Protein AF-A0A938L795-F1 (afdb_monomer)

Radius of gyration: 27.61 Å; Cα contacts (8 Å, |Δi|>4): 99; chains: 1; bounding box: 58×36×95 Å

Mean predicted aligned error: 11.77 Å

Nearest PDB structures (foldseek):
  6t80-assembly1_A  TM=4.058E-01  e=4.006E+00  Homo sapiens
  7mfd-assembly1_D  TM=4.153E-01  e=4.220E+00  Homo sapiens
  6t5f-assembly2_D  TM=3.764E-01  e=3.427E+00  Homo sapiens
  8dgs-assembly1_D  TM=3.340E-01  e=2.642E+00  Spodoptera exigua
  7xbq-assembly2_B  TM=3.197E-01  e=2.036E+00  Solanum tuberosum

Sequence (140 aa):
MSRLDLSGHGVSDLRGVRIVGSWGPGIFDNDAARDHLFEVTRALAEEIDEALADAVSLKLAGKGSDVVLAETLETVLPNIEIICVLHESLGGGFLPKPESADDWQTQFEQLAAIGSADCREVVRSTFE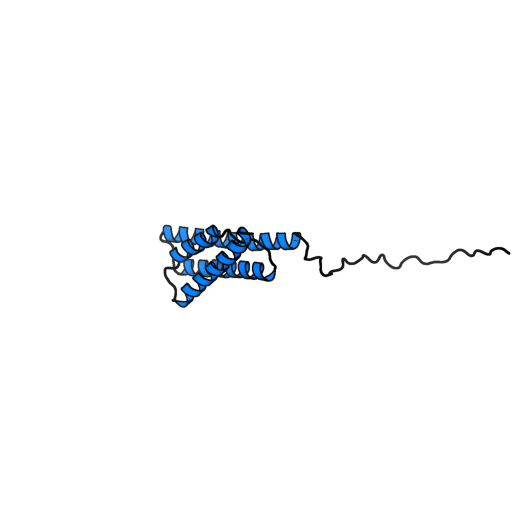RLRQLAQQCWEE

Secondary structure (DSSP, 8-state):
------------------------TTSTTSHHHHHHHHHHHHHHHHHHHHHHHHHHHHHHTT---HHHHHHHHHHHHHHHHHHHHHHHHHS-S----HHHHHHHHHHHHHH-----HHHHHHHHHHHHHHHHHHHHHHH-

Foldseek 3Di:
DDDDDDDDDDDDDDDDPPPPPDPDPPPCVDVVVQVVQQVVLVVLVVQLVVLLVVQLVCVVVVNRDVVSLVVNVVRNLVSLVVSLCCCVVPVHYDQDALVSLVVSLVSNVVSPPDDDPVVVVSSVVSSVSSNVSNCVVVVD

pLDDT: mean 79.15, std 19.03, range [32.84, 97.25]

Structure (mmCIF, N/CA/C/O backbone):
data_AF-A0A938L795-F1
#
_entry.id   AF-A0A938L795-F1
#
loop_
_atom_site.group_PDB
_atom_site.id
_atom_site.type_symbol
_atom_site.label_atom_id
_atom_site.label_alt_id
_atom_site.label_comp_id
_atom_site.label_asym_id
_atom_site.label_entity_id
_atom_site.label_seq_id
_atom_site.pdbx_PDB_ins_code
_atom_site.Cartn_x
_atom_site.Cartn_y
_atom_site.Cartn_z
_atom_site.occupancy
_atom_site.B_iso_or_equiv
_atom_site.auth_seq_id
_atom_site.auth_comp_id
_atom_site.auth_asym_id
_atom_site.auth_atom_id
_atom_site.pdbx_PDB_model_num
ATOM 1 N N . MET A 1 1 ? 40.930 10.152 -75.593 1.00 36.84 1 MET A N 1
ATOM 2 C CA . MET A 1 1 ? 40.456 11.443 -76.134 1.00 36.84 1 MET A CA 1
ATOM 3 C C . MET A 1 1 ? 39.357 11.975 -75.233 1.00 36.84 1 MET A C 1
ATOM 5 O O . MET A 1 1 ? 38.570 11.195 -74.718 1.00 36.84 1 MET A O 1
ATOM 9 N N . SER A 1 2 ? 39.420 13.274 -74.979 1.00 34.00 2 SER A N 1
ATOM 10 C CA . SER A 1 2 ? 38.748 14.034 -73.927 1.00 34.00 2 SER A CA 1
ATOM 11 C C . SER A 1 2 ? 37.236 14.238 -74.104 1.00 34.00 2 SER A C 1
ATOM 13 O O . SER A 1 2 ? 36.765 14.349 -75.227 1.00 34.00 2 SER A O 1
ATOM 15 N N . ARG A 1 3 ? 36.564 14.363 -72.943 1.00 40.06 3 ARG A N 1
ATOM 16 C CA . ARG A 1 3 ? 35.460 15.267 -72.532 1.00 40.06 3 ARG A CA 1
ATOM 17 C C . ARG A 1 3 ? 34.398 15.704 -73.552 1.00 40.06 3 ARG A C 1
ATOM 19 O O . ARG A 1 3 ? 34.729 16.361 -74.528 1.00 40.06 3 ARG A O 1
ATOM 26 N N . LEU A 1 4 ? 33.136 15.622 -73.115 1.00 36.03 4 LEU A N 1
ATOM 27 C CA . LEU A 1 4 ? 32.249 16.790 -73.041 1.00 36.03 4 LEU A CA 1
ATOM 28 C C . LEU A 1 4 ? 31.337 16.694 -71.805 1.00 36.03 4 LEU A C 1
ATOM 30 O O . LEU A 1 4 ? 30.728 15.665 -71.530 1.00 36.03 4 LEU A O 1
ATOM 34 N N . ASP A 1 5 ? 31.352 17.789 -71.056 1.00 42.72 5 ASP A N 1
ATOM 35 C CA . ASP A 1 5 ? 30.563 18.136 -69.878 1.00 42.72 5 ASP A CA 1
ATOM 36 C C . ASP A 1 5 ? 29.220 18.715 -70.350 1.00 42.72 5 ASP A C 1
ATOM 38 O O . ASP A 1 5 ? 29.212 19.520 -71.284 1.00 42.72 5 ASP A O 1
ATOM 42 N N . LEU A 1 6 ? 28.108 18.334 -69.720 1.00 40.25 6 LEU A N 1
ATOM 43 C CA . LEU A 1 6 ? 26.862 19.098 -69.770 1.00 40.25 6 LEU A CA 1
ATOM 44 C C . LEU A 1 6 ? 26.245 19.119 -68.375 1.00 40.25 6 LEU A C 1
ATOM 46 O O . LEU A 1 6 ? 25.530 18.214 -67.947 1.00 40.25 6 LEU A O 1
ATOM 50 N N . SER A 1 7 ? 26.564 20.200 -67.679 1.00 40.84 7 SER A N 1
ATOM 51 C CA . SER A 1 7 ? 25.902 20.663 -66.474 1.00 40.84 7 SER A CA 1
ATOM 52 C C . SER A 1 7 ? 24.429 21.025 -66.714 1.00 40.84 7 SER A C 1
ATOM 54 O O . SER A 1 7 ? 24.102 21.743 -67.656 1.00 40.84 7 SER A O 1
ATOM 56 N N . GLY A 1 8 ? 23.591 20.621 -65.752 1.00 42.72 8 GLY A N 1
ATOM 57 C CA . GLY A 1 8 ? 22.405 21.347 -65.286 1.00 42.72 8 GLY A CA 1
ATOM 58 C C . GLY A 1 8 ? 21.071 20.992 -65.946 1.00 42.72 8 GLY A C 1
ATOM 59 O O . GLY A 1 8 ? 20.926 21.183 -67.144 1.00 42.72 8 GLY A O 1
ATOM 60 N N . HIS A 1 9 ? 20.089 20.555 -65.143 1.00 33.31 9 HIS A N 1
ATOM 61 C CA . HIS A 1 9 ? 18.732 21.133 -65.033 1.00 33.31 9 HIS A CA 1
ATOM 62 C C . HIS A 1 9 ? 17.939 20.442 -63.900 1.00 33.31 9 HIS A C 1
ATOM 64 O O . HIS A 1 9 ? 17.827 19.225 -63.913 1.00 33.31 9 HIS A O 1
ATOM 70 N N . GLY A 1 10 ? 17.421 21.263 -62.966 1.00 32.84 10 GLY A N 1
ATOM 71 C CA . GLY A 1 10 ? 16.282 21.101 -62.029 1.00 32.84 10 GLY A CA 1
ATOM 72 C C . GLY A 1 10 ? 15.964 19.720 -61.432 1.00 32.84 10 GLY A C 1
ATOM 73 O O . GLY A 1 10 ? 15.822 18.737 -62.135 1.00 32.84 10 GLY A O 1
ATOM 74 N N . VAL A 1 11 ? 15.680 19.579 -60.140 1.00 37.72 11 VAL A N 1
ATOM 75 C CA . VAL A 1 11 ? 14.588 20.259 -59.432 1.00 37.72 11 VAL A CA 1
ATOM 76 C C . VAL A 1 11 ? 14.845 20.136 -57.926 1.00 37.72 11 VAL A C 1
ATOM 78 O O . VAL A 1 11 ? 15.131 19.052 -57.421 1.00 37.72 11 VAL A O 1
ATOM 81 N N . SER A 1 12 ? 14.741 21.256 -57.214 1.00 45.75 12 SER A N 1
ATOM 82 C CA . SER A 1 12 ? 14.652 21.279 -55.757 1.00 45.75 12 SER A CA 1
ATOM 83 C C . SER A 1 12 ? 13.339 20.661 -55.277 1.00 45.75 12 SER A C 1
ATOM 85 O O . SER A 1 12 ? 12.298 20.875 -55.890 1.00 45.75 12 SER A O 1
ATOM 87 N N . ASP A 1 13 ? 13.417 20.037 -54.103 1.00 45.09 13 ASP A N 1
ATOM 88 C CA . ASP A 1 13 ? 12.317 19.634 -53.220 1.00 45.09 13 ASP A CA 1
ATOM 89 C C . ASP A 1 13 ? 11.684 18.255 -53.466 1.00 45.09 13 ASP A C 1
ATOM 91 O O . ASP A 1 13 ? 10.678 18.098 -54.152 1.00 45.09 13 ASP A O 1
ATOM 95 N N . LEU A 1 14 ? 12.216 17.259 -52.753 1.00 42.56 14 LEU A N 1
ATOM 96 C CA . LEU A 1 14 ? 11.360 16.366 -51.984 1.00 42.56 14 LEU A CA 1
ATOM 97 C C . LEU A 1 14 ? 11.924 16.260 -50.571 1.00 42.56 14 LEU A C 1
ATOM 99 O O . LEU A 1 14 ? 12.765 15.416 -50.284 1.00 42.56 14 LEU A O 1
ATOM 103 N N . ARG A 1 15 ? 11.421 17.157 -49.717 1.00 41.91 15 ARG A N 1
ATOM 104 C CA . ARG A 1 15 ? 11.072 16.912 -48.314 1.00 41.91 15 ARG A CA 1
ATOM 105 C C . ARG A 1 15 ? 12.172 16.237 -47.510 1.00 41.91 15 ARG A C 1
ATOM 107 O O . ARG A 1 15 ? 12.324 15.020 -47.535 1.00 41.91 15 ARG A O 1
ATOM 114 N N . GLY A 1 16 ? 12.835 17.045 -46.683 1.00 41.62 16 GLY A N 1
ATOM 115 C CA . GLY A 1 16 ? 13.496 16.560 -45.481 1.00 41.62 16 GLY A CA 1
ATOM 116 C C . GLY A 1 16 ? 12.549 15.620 -44.744 1.00 41.62 16 GLY A C 1
ATOM 117 O O . GLY A 1 16 ? 11.619 16.055 -44.063 1.00 41.62 16 GLY A O 1
ATOM 118 N N . VAL A 1 17 ? 12.767 14.321 -44.942 1.00 46.16 17 VAL A N 1
ATOM 119 C CA . VAL A 1 17 ? 12.196 13.275 -44.119 1.00 46.16 17 VAL A CA 1
ATOM 120 C C . VAL A 1 17 ? 12.779 13.563 -42.750 1.00 46.16 17 VAL A C 1
ATOM 122 O O . VAL A 1 17 ? 13.926 13.232 -42.459 1.00 46.16 17 VAL A O 1
ATOM 125 N N . ARG A 1 18 ? 12.000 14.268 -41.924 1.00 47.41 18 ARG A N 1
ATOM 126 C CA . ARG A 1 18 ? 12.143 14.168 -40.481 1.00 47.41 18 ARG A CA 1
ATOM 127 C C . ARG A 1 18 ? 12.155 12.672 -40.233 1.00 47.41 18 ARG A C 1
ATOM 129 O O . ARG A 1 18 ? 11.164 12.012 -40.537 1.00 47.41 18 ARG A O 1
ATOM 136 N N . ILE A 1 19 ? 13.291 12.147 -39.789 1.00 51.56 19 ILE A N 1
ATOM 137 C CA . ILE A 1 19 ? 13.352 10.815 -39.208 1.00 51.56 19 ILE A CA 1
ATOM 138 C C . ILE A 1 19 ? 12.339 10.887 -38.070 1.00 51.56 19 ILE A C 1
ATOM 140 O O . ILE A 1 19 ? 12.591 11.507 -37.040 1.00 51.56 19 ILE A O 1
ATOM 144 N N . VAL A 1 20 ? 11.123 10.411 -38.335 1.00 56.09 20 VAL A N 1
ATOM 145 C CA . VAL A 1 20 ? 10.091 10.255 -37.324 1.00 56.09 20 VAL A CA 1
ATOM 146 C C . VAL A 1 20 ? 10.739 9.310 -36.331 1.00 56.09 20 VAL A C 1
ATOM 148 O O . VAL A 1 20 ? 11.107 8.203 -36.727 1.00 56.09 20 VAL A O 1
ATOM 151 N N . GLY A 1 21 ? 11.006 9.801 -35.116 1.00 57.56 21 GLY A N 1
ATOM 152 C CA . GLY A 1 21 ? 11.679 9.031 -34.075 1.00 57.56 21 GLY A CA 1
ATOM 153 C C . GLY A 1 21 ? 11.073 7.639 -34.044 1.00 57.56 21 GLY A C 1
ATOM 154 O O . GLY A 1 21 ? 9.856 7.498 -33.912 1.00 57.56 21 GLY A O 1
ATOM 155 N N . SER A 1 22 ? 11.888 6.624 -34.326 1.00 55.44 22 SER A N 1
ATOM 156 C CA . SER A 1 22 ? 11.363 5.277 -34.458 1.00 55.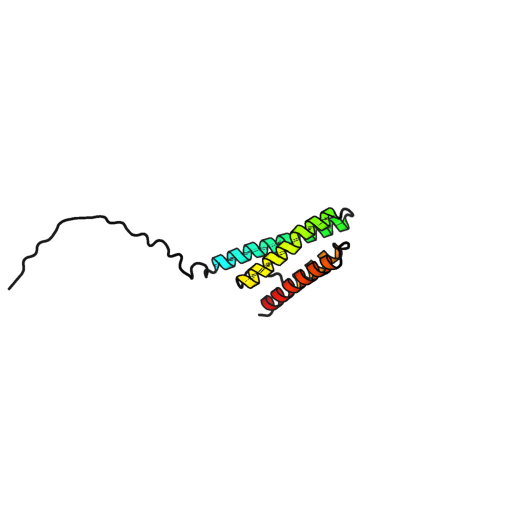44 22 SER A CA 1
ATOM 157 C C . SER A 1 22 ? 10.882 4.837 -33.086 1.00 55.44 22 SER A C 1
ATOM 159 O O . SER A 1 22 ? 11.698 4.724 -32.177 1.00 55.44 22 SER A O 1
ATOM 161 N N . TRP A 1 23 ? 9.588 4.553 -32.956 1.00 62.44 23 TRP A N 1
ATOM 162 C CA . TRP A 1 23 ? 8.990 3.839 -31.826 1.00 62.44 23 TRP A CA 1
ATOM 163 C C . TRP A 1 23 ? 9.426 2.367 -31.859 1.00 62.44 23 TRP A C 1
ATOM 165 O O . TRP A 1 23 ? 8.625 1.463 -32.079 1.00 62.44 23 TRP A O 1
ATOM 175 N N . GLY A 1 24 ? 10.735 2.144 -31.773 1.00 55.69 24 GLY A N 1
ATOM 176 C CA . GLY A 1 24 ? 11.340 0.824 -31.729 1.00 55.69 24 GLY A CA 1
ATOM 177 C C . GLY A 1 24 ? 11.415 0.301 -30.291 1.00 55.69 24 GLY A C 1
ATOM 178 O O . GLY A 1 24 ? 11.378 1.101 -29.349 1.00 55.69 24 GLY A O 1
ATOM 179 N N . PRO A 1 25 ? 11.556 -1.023 -30.109 1.00 56.00 25 PRO A N 1
ATOM 180 C CA . PRO A 1 25 ? 11.928 -1.598 -28.817 1.00 56.00 25 PRO A CA 1
ATOM 181 C C . PRO A 1 25 ? 13.206 -0.902 -28.316 1.00 56.00 25 PRO A C 1
ATOM 183 O O . PRO A 1 25 ? 14.147 -0.755 -29.098 1.00 56.00 25 PRO A O 1
ATOM 186 N N . GLY A 1 26 ? 13.216 -0.409 -27.074 1.00 56.19 26 GLY A N 1
ATOM 187 C CA . GLY A 1 26 ? 14.337 0.366 -26.518 1.00 56.19 26 GLY A CA 1
ATOM 188 C C . GLY A 1 26 ? 14.034 1.817 -26.134 1.00 56.19 26 GLY A C 1
ATOM 189 O O . GLY A 1 26 ? 14.732 2.373 -25.296 1.00 56.19 26 GLY A O 1
ATOM 190 N N . ILE A 1 27 ? 12.988 2.456 -26.679 1.00 54.34 27 ILE A N 1
ATOM 191 C CA . ILE A 1 27 ? 12.618 3.831 -26.266 1.00 54.34 27 ILE A CA 1
ATOM 192 C C . ILE A 1 27 ? 12.022 3.873 -24.851 1.00 54.34 27 ILE A C 1
ATOM 194 O O . ILE A 1 27 ? 12.201 4.855 -24.133 1.00 54.34 27 ILE A O 1
ATOM 198 N N . PHE A 1 28 ? 11.322 2.805 -24.462 1.00 51.72 28 PHE A N 1
ATOM 199 C CA . PHE A 1 28 ? 10.781 2.621 -23.114 1.00 51.72 28 PHE A CA 1
ATOM 200 C C . PHE A 1 28 ? 11.787 1.990 -22.140 1.00 51.72 28 PHE A C 1
ATOM 202 O O . PHE A 1 28 ? 11.516 1.981 -20.948 1.00 51.72 28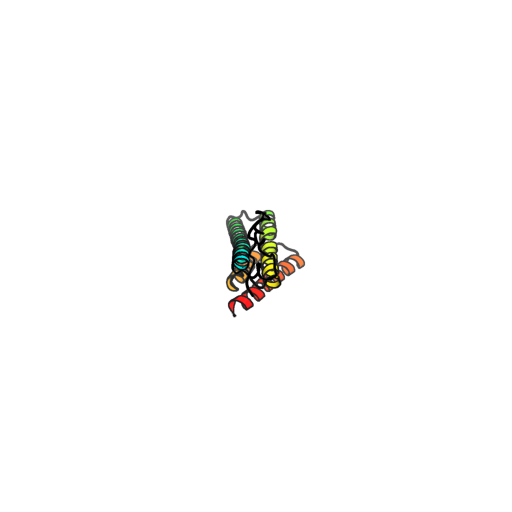 PHE A O 1
ATOM 209 N N . ASP A 1 29 ? 12.963 1.560 -22.616 1.00 57.25 29 ASP A N 1
ATOM 210 C CA . ASP A 1 29 ? 14.092 1.150 -21.756 1.00 57.25 29 ASP A CA 1
ATOM 211 C C . ASP A 1 29 ? 14.853 2.368 -21.197 1.00 57.25 29 ASP A C 1
ATOM 213 O O . ASP A 1 29 ? 15.948 2.250 -20.652 1.00 57.25 29 ASP A O 1
ATOM 217 N N . ASN A 1 30 ? 14.286 3.563 -21.369 1.00 61.47 30 ASN A N 1
ATOM 218 C CA . ASN A 1 30 ? 14.802 4.800 -20.822 1.00 61.47 30 ASN A CA 1
ATOM 219 C C . ASN A 1 30 ? 14.553 4.827 -19.311 1.00 61.47 30 ASN A C 1
ATOM 221 O O . ASN A 1 30 ? 13.410 4.657 -18.877 1.00 61.47 30 ASN A O 1
ATOM 225 N N . ASP A 1 31 ? 15.597 5.132 -18.539 1.00 69.69 31 ASP A N 1
ATOM 226 C CA . ASP A 1 31 ? 15.520 5.403 -17.100 1.00 69.69 31 ASP A CA 1
ATOM 227 C C . ASP A 1 31 ? 14.332 6.318 -16.759 1.00 69.69 31 ASP A C 1
ATOM 229 O O . ASP A 1 31 ? 13.624 6.058 -15.798 1.00 69.69 31 ASP A O 1
ATOM 233 N N . ALA A 1 32 ? 13.983 7.275 -17.629 1.00 79.88 32 ALA A N 1
ATOM 234 C CA . ALA A 1 32 ? 12.836 8.165 -17.433 1.00 79.88 32 ALA A CA 1
ATOM 235 C C . ALA A 1 32 ? 11.468 7.458 -17.289 1.00 79.88 32 ALA A C 1
ATOM 237 O O . ALA A 1 32 ? 10.591 7.956 -16.585 1.00 79.88 32 ALA A O 1
ATOM 238 N N . ALA A 1 33 ? 11.243 6.324 -17.965 1.00 82.44 33 ALA A N 1
ATOM 239 C CA . ALA A 1 33 ? 10.000 5.562 -17.813 1.00 82.44 33 ALA A CA 1
ATOM 240 C C . ALA A 1 33 ? 9.960 4.846 -16.455 1.00 82.44 33 ALA A C 1
ATOM 242 O O . ALA A 1 33 ? 8.911 4.801 -15.811 1.00 82.44 33 ALA A O 1
ATOM 243 N N . ARG A 1 34 ? 11.113 4.339 -16.003 1.00 82.12 34 ARG A N 1
ATOM 244 C CA . ARG A 1 34 ? 11.276 3.732 -14.679 1.00 82.12 34 ARG A CA 1
ATOM 245 C C . ARG A 1 34 ? 11.182 4.780 -13.568 1.00 82.12 34 ARG A C 1
ATOM 247 O O . ARG A 1 34 ? 10.525 4.515 -12.569 1.00 82.12 34 ARG A O 1
ATOM 254 N N . ASP A 1 35 ? 11.739 5.970 -13.774 1.00 87.19 35 ASP A N 1
ATOM 255 C CA . ASP A 1 35 ? 11.614 7.113 -12.866 1.00 87.19 35 ASP A CA 1
ATOM 256 C C . ASP A 1 35 ? 10.150 7.535 -12.737 1.00 87.19 35 ASP A C 1
ATOM 258 O O . ASP A 1 35 ? 9.638 7.703 -11.637 1.00 87.19 35 ASP A O 1
ATOM 262 N N . HIS A 1 36 ? 9.423 7.639 -13.853 1.00 89.81 36 HIS A N 1
ATOM 263 C CA . HIS A 1 36 ? 8.004 7.976 -13.792 1.00 89.81 36 HIS A CA 1
ATOM 264 C C . HIS A 1 36 ? 7.182 6.893 -13.082 1.00 89.81 36 HIS A C 1
ATOM 266 O O . HIS A 1 36 ? 6.300 7.213 -12.288 1.00 89.81 36 HIS A O 1
ATOM 272 N N . LEU A 1 37 ? 7.488 5.615 -13.328 1.00 90.44 37 LEU A N 1
ATOM 273 C CA . LEU A 1 37 ? 6.872 4.506 -12.602 1.00 90.44 37 LEU A CA 1
ATOM 274 C C . LEU A 1 37 ? 7.165 4.590 -11.099 1.00 90.44 37 LEU A C 1
ATOM 276 O O . LEU A 1 37 ? 6.265 4.339 -10.297 1.00 90.44 37 LEU A O 1
ATOM 280 N N . PHE A 1 38 ? 8.390 4.960 -10.720 1.00 91.38 38 PHE A N 1
ATOM 281 C CA . PHE A 1 38 ? 8.778 5.190 -9.332 1.00 91.38 38 PHE A CA 1
ATOM 282 C C . PHE A 1 38 ? 7.951 6.310 -8.699 1.00 91.38 38 PHE A C 1
ATOM 284 O O . PHE A 1 38 ? 7.398 6.105 -7.627 1.00 91.38 38 PHE A O 1
ATOM 291 N N . GLU A 1 39 ? 7.778 7.446 -9.375 1.00 94.12 39 GLU A N 1
ATOM 292 C CA . GLU A 1 39 ? 6.943 8.545 -8.871 1.00 94.12 39 GLU A CA 1
ATOM 293 C C . GLU A 1 39 ? 5.472 8.132 -8.701 1.00 94.12 39 GLU A C 1
ATOM 295 O O . GLU A 1 39 ? 4.855 8.446 -7.687 1.00 94.12 39 GLU A O 1
ATOM 300 N N . VAL A 1 40 ? 4.910 7.380 -9.654 1.00 94.69 40 VAL A N 1
ATOM 301 C CA . VAL A 1 40 ? 3.521 6.893 -9.563 1.00 94.69 40 VAL A CA 1
ATOM 302 C C . VAL A 1 40 ? 3.345 5.948 -8.376 1.00 94.69 40 VAL A C 1
ATOM 304 O O . VAL A 1 40 ? 2.438 6.119 -7.570 1.00 94.69 40 VAL A O 1
ATOM 307 N N . THR A 1 41 ? 4.222 4.955 -8.249 1.00 95.38 41 THR A N 1
ATOM 308 C CA . THR A 1 41 ? 4.158 3.969 -7.156 1.00 95.38 41 THR A CA 1
ATOM 309 C C . THR A 1 41 ? 4.481 4.584 -5.795 1.00 95.38 41 THR A C 1
ATOM 311 O O . THR A 1 41 ? 3.904 4.177 -4.789 1.00 95.38 41 THR A O 1
ATOM 314 N N . ARG A 1 42 ? 5.333 5.612 -5.756 1.00 96.06 42 ARG A N 1
ATOM 315 C CA . ARG A 1 42 ? 5.589 6.416 -4.562 1.00 96.06 42 ARG A CA 1
ATOM 316 C C . ARG A 1 42 ? 4.353 7.205 -4.136 1.00 96.06 42 ARG A C 1
ATOM 318 O O . ARG A 1 42 ? 4.019 7.178 -2.960 1.00 96.06 42 ARG A O 1
ATOM 325 N N . ALA A 1 43 ? 3.659 7.863 -5.064 1.00 97.25 43 ALA A N 1
ATOM 326 C CA . ALA A 1 43 ? 2.433 8.592 -4.743 1.00 97.25 43 ALA A CA 1
ATOM 327 C C . ALA A 1 43 ? 1.354 7.660 -4.161 1.00 97.25 43 ALA A C 1
ATOM 329 O O . ALA A 1 43 ? 0.722 7.996 -3.168 1.00 97.25 43 ALA A O 1
ATOM 330 N N . LEU A 1 44 ? 1.211 6.445 -4.705 1.00 97.25 44 LEU A N 1
ATOM 331 C CA . LEU A 1 44 ? 0.303 5.431 -4.149 1.00 97.25 44 LEU A CA 1
ATOM 332 C C . LEU A 1 44 ? 0.679 5.021 -2.716 1.00 97.25 44 LEU A C 1
ATOM 334 O O . LEU A 1 44 ? -0.205 4.771 -1.900 1.00 97.25 44 LEU A O 1
ATOM 338 N N . ALA A 1 45 ? 1.977 4.941 -2.411 1.00 96.75 45 ALA A N 1
ATOM 339 C CA . ALA A 1 45 ? 2.466 4.682 -1.059 1.00 96.75 45 ALA A CA 1
ATOM 340 C C . ALA A 1 45 ? 2.182 5.850 -0.103 1.00 96.75 45 ALA A C 1
ATOM 342 O O . ALA A 1 45 ? 1.750 5.620 1.023 1.00 96.75 45 ALA A O 1
ATOM 343 N N . GLU A 1 46 ? 2.359 7.088 -0.563 1.00 96.81 46 GLU A N 1
ATOM 344 C CA . GLU A 1 46 ? 2.013 8.290 0.203 1.00 96.81 46 GLU A CA 1
ATOM 345 C C . GLU A 1 46 ? 0.499 8.342 0.498 1.00 96.81 46 GLU A C 1
ATOM 347 O O . GLU A 1 46 ? 0.103 8.616 1.627 1.00 96.81 46 GLU A O 1
ATOM 352 N N . GLU A 1 47 ? -0.355 7.960 -0.457 1.00 96.81 47 GLU A N 1
ATOM 353 C CA . GLU A 1 47 ? -1.804 7.827 -0.238 1.00 96.81 47 GLU A CA 1
ATOM 354 C C . GLU A 1 47 ? -2.156 6.754 0.812 1.00 96.81 47 GLU A C 1
ATOM 356 O O . GLU A 1 47 ? -3.108 6.927 1.576 1.00 96.81 47 GLU A O 1
ATOM 361 N N . ILE A 1 48 ? -1.400 5.649 0.878 1.00 96.19 48 ILE A N 1
ATOM 362 C CA . ILE A 1 48 ? -1.570 4.620 1.919 1.00 96.19 48 ILE A CA 1
ATOM 363 C C . ILE A 1 48 ? -1.224 5.197 3.296 1.00 96.19 48 ILE A C 1
ATOM 365 O O . ILE A 1 48 ? -2.004 5.028 4.238 1.00 96.19 48 ILE A O 1
ATOM 369 N N . ASP A 1 49 ? -0.085 5.886 3.408 1.00 95.81 49 ASP A N 1
ATOM 370 C CA . ASP A 1 49 ? 0.355 6.538 4.644 1.00 95.81 49 ASP A CA 1
ATOM 371 C C 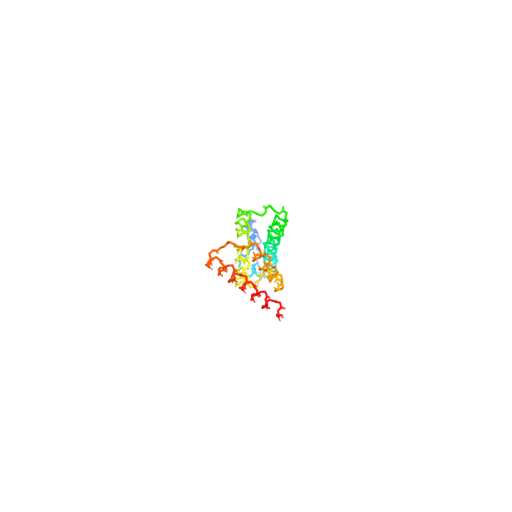. ASP A 1 49 ? -0.692 7.541 5.148 1.00 95.81 49 ASP A C 1
ATOM 373 O O . ASP A 1 49 ? -1.086 7.500 6.318 1.00 95.81 49 ASP A O 1
ATOM 377 N N . GLU A 1 50 ? -1.179 8.414 4.264 1.00 94.75 50 GLU A N 1
ATOM 378 C CA . GLU A 1 50 ? -2.202 9.411 4.587 1.00 94.75 50 GLU A CA 1
ATOM 379 C C . GLU A 1 50 ? -3.511 8.751 5.037 1.00 94.75 50 GLU A C 1
ATOM 381 O O . GLU A 1 50 ? -4.038 9.084 6.102 1.00 94.75 50 GLU A O 1
ATOM 386 N N . ALA A 1 51 ? -4.002 7.757 4.289 1.00 94.12 51 ALA A N 1
ATOM 387 C CA . ALA A 1 51 ? -5.247 7.064 4.613 1.00 94.12 51 ALA A CA 1
ATOM 388 C C . ALA A 1 51 ? -5.187 6.357 5.977 1.00 94.12 51 ALA A C 1
ATOM 390 O O . ALA A 1 51 ? -6.145 6.418 6.758 1.00 94.12 51 ALA A O 1
ATOM 391 N N . LEU A 1 52 ? -4.067 5.700 6.292 1.00 93.06 52 LEU A N 1
ATOM 392 C CA . LEU A 1 52 ? -3.871 5.036 7.581 1.00 93.06 52 LEU A CA 1
ATOM 393 C C . LEU A 1 52 ? -3.728 6.046 8.723 1.00 93.06 52 LEU A C 1
ATOM 395 O O . LEU A 1 52 ? -4.354 5.873 9.775 1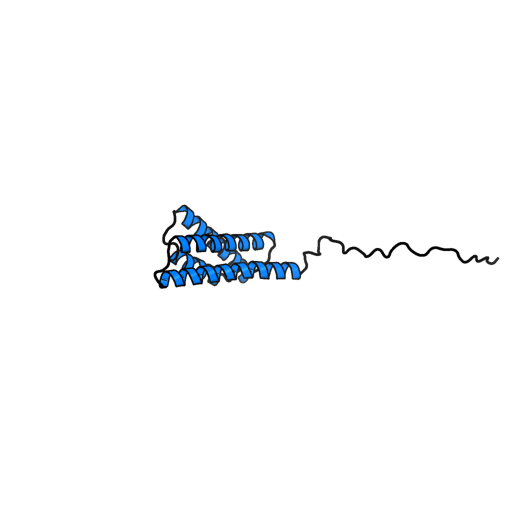.00 93.06 52 LEU A O 1
ATOM 399 N N . ALA A 1 53 ? -2.952 7.113 8.528 1.00 92.31 53 ALA A N 1
ATOM 400 C CA . ALA A 1 53 ? -2.757 8.154 9.533 1.00 92.31 53 ALA A CA 1
ATOM 401 C C . ALA A 1 53 ? -4.072 8.867 9.885 1.00 92.31 53 ALA A C 1
ATOM 403 O O . ALA A 1 53 ? -4.371 9.072 11.072 1.00 92.31 53 ALA A O 1
ATOM 404 N N . ASP A 1 54 ? -4.887 9.191 8.882 1.00 91.38 54 ASP A N 1
ATOM 405 C CA . ASP A 1 54 ? -6.196 9.816 9.064 1.00 91.38 54 ASP A CA 1
ATOM 406 C C . ASP A 1 54 ? -7.158 8.884 9.801 1.00 91.38 54 ASP A C 1
ATOM 408 O O . ASP A 1 54 ? -7.795 9.284 10.783 1.00 91.38 54 ASP A O 1
ATOM 412 N N . ALA A 1 55 ? -7.214 7.612 9.405 1.00 89.62 55 ALA A N 1
ATOM 413 C CA . ALA A 1 55 ? -8.072 6.623 10.045 1.00 89.62 55 ALA A CA 1
ATOM 414 C C . ALA A 1 55 ? -7.694 6.385 11.516 1.00 89.62 55 ALA A C 1
ATOM 416 O O . ALA A 1 55 ? -8.567 6.364 12.393 1.00 89.62 55 ALA A O 1
ATOM 417 N N . VAL A 1 56 ? -6.396 6.269 11.818 1.00 88.75 56 VAL A N 1
ATOM 418 C CA . VAL A 1 56 ? -5.889 6.143 13.194 1.00 88.75 56 VAL A CA 1
ATOM 419 C C . VAL A 1 56 ? -6.236 7.389 14.009 1.00 88.75 56 VAL A C 1
ATOM 421 O O . VAL A 1 56 ? -6.745 7.273 15.128 1.00 88.75 56 VAL A O 1
ATOM 424 N N . SER A 1 57 ? -6.038 8.581 13.444 1.00 89.19 57 SER A N 1
ATOM 425 C CA . SER A 1 57 ? -6.353 9.854 14.102 1.00 89.19 57 SER A CA 1
ATOM 426 C C . SER A 1 57 ? -7.844 9.984 14.421 1.00 89.19 57 SER A C 1
ATOM 428 O O . SER A 1 57 ? -8.222 10.336 15.545 1.00 89.19 57 SER A O 1
ATOM 430 N N . LEU A 1 58 ? -8.713 9.637 13.469 1.00 88.19 58 LEU A N 1
ATOM 431 C CA . LEU A 1 58 ? -10.164 9.628 13.657 1.00 88.19 58 LEU A CA 1
ATOM 432 C C . LEU A 1 58 ? -10.588 8.617 14.721 1.00 88.19 58 LEU A C 1
ATOM 434 O O . LEU A 1 58 ? -11.429 8.932 15.572 1.00 88.19 58 LEU A O 1
ATOM 438 N N . LYS A 1 59 ? -9.987 7.424 14.724 1.00 85.25 59 LYS A N 1
ATOM 439 C CA . LYS A 1 59 ? -10.254 6.400 15.736 1.00 85.25 59 LYS A CA 1
ATOM 440 C C . LYS A 1 59 ? -9.872 6.878 17.139 1.00 85.25 59 LYS A C 1
ATOM 442 O O . LYS A 1 59 ? -10.687 6.761 18.054 1.00 85.25 59 LYS A O 1
ATOM 447 N N . LEU A 1 60 ? -8.686 7.465 17.309 1.00 86.44 60 LEU A N 1
ATOM 448 C CA . LEU A 1 60 ? -8.220 8.009 18.593 1.00 86.44 60 LEU A CA 1
ATOM 449 C C . LEU A 1 60 ? -9.092 9.168 19.096 1.00 86.44 60 LEU A C 1
ATOM 451 O O . LEU A 1 60 ? -9.306 9.302 20.299 1.00 86.44 60 LEU A O 1
ATOM 455 N N . ALA A 1 61 ? -9.654 9.967 18.188 1.00 88.69 61 ALA A N 1
ATOM 456 C CA . ALA A 1 61 ? -10.599 11.033 18.515 1.00 88.69 61 ALA A CA 1
ATOM 457 C C . ALA A 1 61 ? -12.017 10.530 18.868 1.00 88.69 61 ALA A C 1
ATOM 459 O O . ALA A 1 61 ? -12.911 11.348 19.098 1.00 88.69 61 ALA A O 1
ATOM 460 N N . GLY A 1 62 ? -12.256 9.211 18.874 1.00 82.44 62 GLY A N 1
ATOM 461 C CA . GLY A 1 62 ? -13.580 8.619 19.088 1.00 82.44 62 GLY A CA 1
ATOM 462 C C . GLY A 1 62 ? -14.557 8.860 17.930 1.00 82.44 62 GLY A C 1
ATOM 463 O O . GLY A 1 62 ? -15.766 8.769 18.123 1.00 82.44 62 GLY A O 1
ATOM 464 N N . LYS A 1 63 ? -14.040 9.200 16.742 1.00 81.62 63 LYS A N 1
ATOM 465 C CA . LYS A 1 63 ? -14.803 9.482 15.514 1.00 81.62 63 LYS A CA 1
ATOM 466 C C . LYS A 1 63 ? -14.654 8.399 14.441 1.00 81.62 63 LYS A C 1
ATOM 468 O O . LYS A 1 63 ?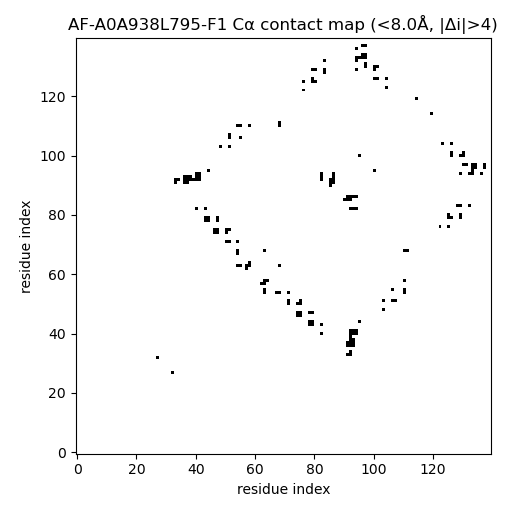 -15.241 8.532 13.371 1.00 81.62 63 LYS A O 1
ATOM 473 N N . GLY A 1 64 ? -13.879 7.347 14.706 1.00 74.44 64 GLY A N 1
ATOM 474 C CA . GLY A 1 64 ? -13.770 6.197 13.811 1.00 74.44 64 GLY A CA 1
ATOM 475 C C . GLY A 1 64 ? -15.125 5.503 13.691 1.00 74.44 64 GLY A C 1
ATOM 476 O O . GLY A 1 64 ? -15.652 5.007 14.684 1.00 74.44 64 GLY A O 1
ATOM 477 N N . SER A 1 65 ? -15.698 5.511 12.490 1.00 76.19 65 SER A N 1
ATOM 478 C CA . SER A 1 65 ? -16.927 4.784 12.162 1.00 76.19 65 SER A CA 1
ATOM 479 C C . SER A 1 65 ? -16.626 3.684 11.148 1.00 76.19 65 SER A C 1
ATOM 481 O O . SER A 1 65 ? -15.593 3.731 10.481 1.00 76.19 65 SER A O 1
ATOM 483 N N . ASP A 1 66 ? -17.544 2.731 10.986 1.00 77.69 66 ASP A N 1
ATOM 484 C CA . ASP A 1 66 ? -17.420 1.670 9.976 1.00 77.69 66 ASP A CA 1
ATOM 485 C C . ASP A 1 66 ? -17.275 2.234 8.551 1.00 77.69 66 ASP A C 1
ATOM 487 O O . ASP A 1 66 ? -16.633 1.618 7.708 1.00 77.69 66 ASP A O 1
ATOM 491 N N . VAL A 1 67 ? -17.821 3.430 8.292 1.00 79.44 67 VAL A N 1
ATOM 492 C CA . VAL A 1 67 ? -17.677 4.137 7.009 1.00 79.44 67 VAL A CA 1
ATOM 493 C C . VAL A 1 67 ? -16.233 4.574 6.783 1.00 79.44 67 VAL A C 1
ATOM 495 O O . VAL A 1 67 ? -15.690 4.323 5.717 1.00 79.44 67 VAL A O 1
ATOM 498 N N . VAL A 1 68 ? -15.583 5.139 7.806 1.00 78.31 68 VAL A N 1
ATOM 499 C CA . VAL A 1 68 ? -14.164 5.530 7.732 1.00 78.31 68 VAL A CA 1
ATOM 500 C C . VAL A 1 68 ? -13.296 4.301 7.467 1.00 78.31 68 VAL A C 1
ATOM 502 O O . VAL A 1 68 ? -12.389 4.357 6.650 1.00 78.31 68 VAL A O 1
ATOM 505 N N . LEU A 1 69 ? -13.603 3.168 8.109 1.00 76.25 69 LEU A N 1
ATOM 506 C CA . LEU A 1 69 ? -12.881 1.916 7.876 1.00 76.25 69 LEU A CA 1
ATOM 507 C C . LEU A 1 69 ? -13.065 1.396 6.440 1.00 76.25 69 LEU A C 1
ATOM 509 O O . LEU A 1 69 ? -12.107 0.905 5.848 1.00 76.25 69 LEU A O 1
ATOM 513 N N . ALA A 1 70 ? -14.277 1.494 5.889 1.00 80.50 70 ALA A N 1
ATOM 514 C CA . ALA A 1 70 ? -14.559 1.118 4.505 1.00 80.50 70 ALA A CA 1
ATOM 515 C C . ALA A 1 70 ? -13.810 2.016 3.507 1.00 80.50 70 ALA A C 1
ATOM 517 O O . ALA A 1 70 ? -13.202 1.506 2.573 1.00 80.50 70 ALA A O 1
ATOM 518 N N . GLU A 1 71 ? -13.772 3.326 3.747 1.00 84.88 71 GLU A N 1
ATOM 519 C CA . GLU A 1 71 ? -13.001 4.268 2.927 1.00 84.88 71 GLU A CA 1
ATOM 520 C C . GLU A 1 71 ? -11.494 3.962 2.993 1.00 84.88 71 GLU A C 1
ATOM 522 O O . GLU A 1 71 ? -10.825 3.907 1.965 1.00 84.88 71 GLU A O 1
ATOM 527 N N . THR A 1 72 ? -10.952 3.657 4.179 1.00 86.62 72 THR A N 1
ATOM 528 C CA . THR A 1 72 ? -9.548 3.228 4.315 1.00 86.62 72 THR A CA 1
ATOM 529 C C . THR A 1 72 ? -9.273 1.921 3.566 1.00 86.62 72 THR A C 1
ATOM 531 O O . THR A 1 72 ? -8.229 1.784 2.932 1.00 86.62 72 THR A O 1
ATOM 534 N N . LEU A 1 73 ? -10.201 0.960 3.611 1.00 82.88 73 LEU A N 1
ATOM 535 C CA . LEU A 1 73 ? -10.119 -0.300 2.862 1.00 82.88 73 LEU A CA 1
ATOM 536 C C . LEU A 1 73 ? -10.053 -0.071 1.346 1.00 82.88 73 LEU A C 1
ATOM 538 O O . LEU A 1 73 ? -9.276 -0.742 0.665 1.00 82.88 73 LEU A O 1
ATOM 542 N N . GLU A 1 74 ? -10.860 0.860 0.836 1.00 87.31 74 GLU A N 1
ATOM 543 C CA . GLU A 1 74 ? -10.948 1.200 -0.589 1.00 87.31 74 GLU A CA 1
ATOM 544 C C . GLU A 1 74 ? -9.692 1.903 -1.120 1.00 87.31 74 GLU A C 1
ATOM 546 O O . GLU A 1 74 ? -9.412 1.801 -2.313 1.00 87.31 74 GLU A O 1
ATOM 551 N N . THR A 1 75 ? -8.902 2.543 -0.255 1.00 92.38 75 THR A N 1
ATOM 552 C CA . THR A 1 75 ? -7.620 3.155 -0.639 1.00 92.38 75 THR A CA 1
ATOM 553 C C . THR A 1 75 ? -6.442 2.202 -0.437 1.00 92.38 75 THR A C 1
ATOM 555 O O . THR A 1 75 ? -5.646 1.987 -1.348 1.00 92.38 75 THR A O 1
ATOM 558 N N . VAL A 1 76 ? -6.323 1.588 0.746 1.00 93.69 76 VAL A N 1
ATOM 559 C CA . VAL A 1 76 ? -5.091 0.889 1.148 1.00 93.69 76 VAL A CA 1
ATOM 560 C C . VAL A 1 76 ? -4.855 -0.384 0.335 1.00 93.69 76 VAL A C 1
ATOM 562 O O . VAL A 1 76 ? -3.788 -0.547 -0.255 1.00 93.69 76 VAL A O 1
ATOM 565 N N . LEU A 1 77 ? -5.831 -1.297 0.276 1.00 92.81 77 LEU A N 1
ATOM 566 C CA . LEU A 1 77 ? -5.615 -2.595 -0.377 1.00 92.81 77 LEU A CA 1
ATOM 567 C C . LEU A 1 77 ? -5.425 -2.469 -1.897 1.00 92.81 77 LEU A C 1
ATOM 569 O O . LEU A 1 77 ? -4.503 -3.105 -2.415 1.00 92.81 77 LEU A O 1
ATOM 573 N N . PRO A 1 78 ? -6.224 -1.664 -2.628 1.00 94.88 78 PRO A N 1
ATOM 574 C CA . PRO A 1 78 ? -6.017 -1.496 -4.063 1.00 94.88 78 PRO A CA 1
ATOM 575 C C . PRO A 1 78 ? -4.670 -0.858 -4.396 1.00 94.88 78 PRO A C 1
ATOM 577 O O . PRO A 1 78 ? -4.001 -1.333 -5.311 1.00 94.88 78 PRO A O 1
ATOM 580 N N . ASN A 1 79 ? -4.232 0.153 -3.639 1.00 97.25 79 ASN A N 1
ATOM 581 C CA . ASN A 1 79 ? -2.940 0.794 -3.880 1.00 97.25 79 ASN A CA 1
ATOM 582 C C . ASN A 1 79 ? -1.775 -0.181 -3.661 1.00 97.25 79 ASN A C 1
ATOM 584 O O . ASN A 1 79 ? -0.871 -0.240 -4.496 1.00 97.25 79 ASN A O 1
ATOM 588 N N . ILE A 1 80 ? -1.826 -1.011 -2.610 1.00 96.75 80 ILE A N 1
ATOM 589 C CA . ILE A 1 80 ? -0.824 -2.067 -2.390 1.00 96.75 80 ILE A CA 1
ATOM 590 C C . ILE A 1 80 ? -0.803 -3.054 -3.560 1.00 96.75 80 ILE A C 1
ATOM 592 O O . ILE A 1 80 ? 0.270 -3.393 -4.065 1.00 96.75 80 ILE A O 1
ATOM 596 N N . GLU A 1 81 ? -1.973 -3.512 -4.006 1.00 96.12 81 GLU A N 1
ATOM 597 C CA . GLU A 1 81 ? -2.071 -4.476 -5.103 1.00 96.12 81 GLU A CA 1
ATOM 598 C C . GLU A 1 81 ? -1.520 -3.893 -6.413 1.00 96.12 81 GLU A C 1
ATOM 600 O O . GLU A 1 81 ? -0.776 -4.569 -7.123 1.00 96.12 81 GLU A O 1
ATOM 605 N N . ILE A 1 82 ? -1.810 -2.620 -6.705 1.00 95.81 82 ILE A N 1
ATOM 606 C CA . ILE A 1 82 ? -1.265 -1.914 -7.870 1.00 95.81 82 ILE A CA 1
ATOM 607 C C . ILE A 1 82 ? 0.264 -1.841 -7.790 1.00 95.81 82 ILE A C 1
ATOM 609 O O . ILE A 1 82 ? 0.929 -2.168 -8.773 1.00 95.81 82 ILE A O 1
ATOM 613 N N . ILE A 1 83 ? 0.831 -1.469 -6.637 1.00 96.06 83 ILE A N 1
ATOM 614 C CA . ILE A 1 83 ? 2.288 -1.432 -6.433 1.00 96.06 83 ILE A CA 1
ATOM 615 C C . ILE A 1 83 ? 2.904 -2.814 -6.699 1.00 96.06 83 ILE A C 1
ATOM 617 O O . ILE A 1 83 ? 3.858 -2.918 -7.472 1.00 96.06 83 ILE A O 1
ATOM 621 N N . CYS A 1 84 ? 2.334 -3.879 -6.124 1.00 95.62 84 CYS A N 1
ATOM 622 C CA . CYS A 1 84 ? 2.835 -5.245 -6.297 1.00 95.62 84 CYS A CA 1
ATOM 623 C C . CYS A 1 84 ? 2.794 -5.685 -7.768 1.00 95.62 84 CYS A C 1
ATOM 625 O O . CYS A 1 84 ? 3.794 -6.159 -8.306 1.00 95.62 84 CYS A O 1
ATOM 627 N N . VAL A 1 85 ? 1.654 -5.489 -8.440 1.00 95.56 85 VAL A N 1
ATOM 628 C CA . VAL A 1 85 ? 1.471 -5.876 -9.846 1.00 95.56 85 VAL A CA 1
ATOM 629 C C . VAL A 1 85 ? 2.419 -5.109 -10.764 1.00 95.56 85 VAL A C 1
ATOM 631 O O . VAL A 1 85 ? 2.999 -5.704 -11.675 1.00 95.56 85 VAL A O 1
ATOM 634 N N . LEU A 1 86 ? 2.589 -3.804 -10.544 1.00 92.06 86 LEU A N 1
ATOM 635 C CA . LEU A 1 86 ? 3.499 -2.982 -11.339 1.00 92.06 86 LEU A CA 1
ATOM 636 C C . LEU A 1 86 ? 4.953 -3.418 -11.151 1.00 92.06 86 LEU A C 1
ATOM 638 O O . LEU A 1 86 ? 5.667 -3.560 -12.145 1.00 92.06 86 LEU A O 1
ATOM 642 N N . HIS A 1 87 ? 5.364 -3.692 -9.911 1.00 92.06 87 HIS A N 1
ATOM 643 C CA . HIS A 1 87 ? 6.710 -4.168 -9.616 1.00 92.06 87 HIS A CA 1
ATOM 644 C C . HIS A 1 87 ? 7.003 -5.511 -10.296 1.00 92.06 87 HIS A C 1
ATOM 646 O O . HIS A 1 87 ? 7.991 -5.633 -11.016 1.00 92.06 87 HIS A O 1
ATOM 652 N N . GLU A 1 88 ? 6.119 -6.497 -10.149 1.00 92.81 88 GLU A N 1
ATOM 653 C CA . GLU A 1 88 ? 6.288 -7.820 -10.760 1.00 92.81 88 GLU A CA 1
ATOM 654 C C . GLU A 1 88 ? 6.257 -7.777 -12.295 1.00 92.81 88 GLU A C 1
ATOM 656 O O . GLU A 1 88 ? 6.988 -8.512 -12.958 1.00 92.81 88 GLU A O 1
ATOM 661 N N . SER A 1 89 ? 5.410 -6.919 -12.875 1.00 90.06 89 SER A N 1
ATOM 662 C CA . SER A 1 89 ? 5.223 -6.854 -14.330 1.00 90.06 89 SER A CA 1
ATOM 663 C C . SER A 1 89 ? 6.332 -6.083 -15.042 1.00 90.06 89 SER A C 1
ATOM 665 O O . SER A 1 89 ? 6.647 -6.388 -16.192 1.00 90.06 89 SER A O 1
ATOM 667 N N . LEU A 1 90 ? 6.884 -5.053 -14.395 1.00 86.00 90 LEU A N 1
ATOM 668 C CA . LEU A 1 90 ? 7.813 -4.102 -15.016 1.00 86.00 90 LEU A CA 1
ATOM 669 C C . LEU A 1 90 ? 9.223 -4.142 -14.406 1.00 86.00 90 LEU A C 1
ATOM 671 O O . LEU A 1 90 ? 10.123 -3.486 -14.932 1.00 86.00 90 LEU A O 1
ATOM 675 N N . GLY A 1 91 ? 9.435 -4.909 -13.332 1.00 81.69 91 GLY A N 1
ATOM 676 C CA . GLY A 1 91 ? 10.736 -5.070 -12.676 1.00 81.69 91 GLY A CA 1
ATOM 677 C C . GLY A 1 91 ? 11.282 -3.762 -12.101 1.00 81.69 91 GLY A C 1
ATOM 678 O O . GLY A 1 91 ? 12.479 -3.493 -12.193 1.00 81.69 91 GLY A O 1
ATOM 679 N N . GLY A 1 92 ? 10.405 -2.894 -11.599 1.00 78.94 92 GLY A N 1
ATOM 680 C CA . GLY A 1 92 ? 10.783 -1.573 -11.109 1.00 78.94 92 GLY A CA 1
ATOM 681 C C . GLY A 1 92 ? 9.621 -0.813 -10.480 1.00 78.94 92 GLY A C 1
ATOM 682 O O . GLY A 1 92 ? 8.505 -1.317 -10.397 1.00 78.94 92 GLY A O 1
ATOM 683 N N . GLY A 1 93 ? 9.899 0.413 -10.043 1.00 85.25 93 GLY A N 1
ATOM 684 C CA . GLY A 1 93 ? 8.978 1.214 -9.239 1.00 85.25 93 GLY A CA 1
ATOM 685 C C . GLY A 1 93 ? 9.398 1.260 -7.771 1.00 85.25 93 GLY A C 1
ATOM 686 O O . GLY A 1 93 ? 10.326 0.572 -7.347 1.00 85.25 93 GLY A O 1
ATOM 687 N N . PHE A 1 94 ? 8.738 2.119 -7.010 1.00 88.50 94 PHE A N 1
ATOM 688 C CA . PHE A 1 94 ? 8.906 2.229 -5.574 1.00 88.50 94 PHE A CA 1
ATOM 689 C C . PHE A 1 94 ? 8.315 0.997 -4.887 1.00 88.50 94 PHE A C 1
ATOM 691 O O . PHE A 1 94 ? 7.156 0.643 -5.106 1.00 88.50 94 PHE A O 1
ATOM 698 N N . LEU A 1 95 ? 9.108 0.389 -4.008 1.00 93.06 95 LEU A N 1
ATOM 699 C CA . LEU A 1 95 ? 8.620 -0.501 -2.966 1.00 93.06 95 LEU A CA 1
ATOM 700 C C . LEU A 1 95 ? 8.918 0.139 -1.610 1.00 93.06 95 LEU A C 1
ATOM 702 O O . LEU A 1 95 ? 10.037 0.629 -1.403 1.00 93.06 95 LEU A O 1
ATOM 706 N N . PRO A 1 96 ? 7.955 0.123 -0.672 1.00 93.50 96 PRO A N 1
ATOM 707 C CA . PRO A 1 96 ? 8.223 0.560 0.685 1.00 93.50 96 PRO A CA 1
ATOM 708 C C . PRO A 1 96 ? 9.293 -0.336 1.305 1.00 93.50 96 PRO A C 1
ATOM 710 O O . PRO A 1 96 ? 9.572 -1.442 0.830 1.00 93.50 96 PRO A O 1
ATOM 713 N N . LYS A 1 97 ? 9.898 0.133 2.391 1.00 94.19 97 LYS A N 1
ATOM 714 C CA . LYS A 1 97 ? 10.768 -0.738 3.172 1.00 94.19 97 LYS A CA 1
ATOM 715 C C . LYS A 1 97 ? 9.944 -1.845 3.839 1.00 94.19 97 LYS A C 1
ATOM 717 O O . LYS A 1 97 ? 8.775 -1.597 4.153 1.00 94.19 97 LYS A O 1
ATOM 722 N N . PRO A 1 98 ? 10.528 -3.026 4.109 1.00 93.50 98 PRO A N 1
ATOM 723 C CA . PRO A 1 98 ? 9.818 -4.101 4.7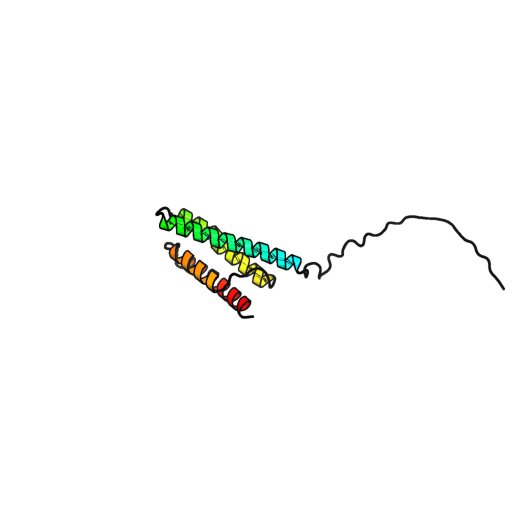98 1.00 93.50 98 PRO A CA 1
ATOM 724 C C . PRO A 1 98 ? 9.202 -3.643 6.125 1.00 93.50 98 PRO A C 1
ATOM 726 O O . PRO A 1 98 ? 8.042 -3.948 6.390 1.00 93.50 98 PRO A O 1
ATOM 729 N N . GLU A 1 99 ? 9.920 -2.824 6.903 1.00 93.12 99 GLU A N 1
ATOM 730 C CA . GLU A 1 99 ? 9.401 -2.274 8.158 1.00 93.12 99 GLU A CA 1
ATOM 731 C C . GLU A 1 99 ? 8.175 -1.371 7.962 1.00 93.12 99 GLU A C 1
ATOM 733 O O . GLU A 1 99 ? 7.256 -1.404 8.772 1.00 93.12 99 GLU A O 1
ATOM 738 N N . SER A 1 100 ? 8.111 -0.613 6.865 1.00 93.62 100 SER A N 1
ATOM 739 C CA . SER A 1 100 ? 6.960 0.240 6.559 1.00 93.62 100 SER A CA 1
ATOM 740 C C . SER A 1 100 ? 5.737 -0.596 6.184 1.00 93.62 100 SER A C 1
ATOM 742 O O . SER A 1 100 ? 4.630 -0.280 6.607 1.00 93.62 100 SER A O 1
ATOM 744 N N . ALA A 1 101 ? 5.925 -1.696 5.448 1.00 93.56 101 ALA A N 1
ATOM 745 C 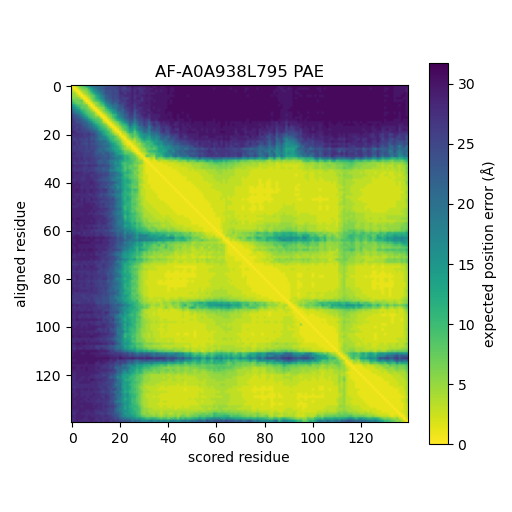CA . ALA A 1 101 ? 4.839 -2.629 5.150 1.00 93.56 101 ALA A CA 1
ATOM 746 C C . ALA A 1 101 ? 4.290 -3.301 6.426 1.00 93.56 101 ALA A C 1
ATOM 748 O O . ALA A 1 101 ? 3.076 -3.476 6.554 1.00 93.56 101 ALA A O 1
ATOM 749 N N . ASP A 1 102 ? 5.164 -3.632 7.382 1.00 93.25 102 ASP A N 1
ATOM 750 C CA . ASP A 1 102 ? 4.774 -4.180 8.689 1.00 93.25 102 ASP A CA 1
ATOM 751 C C . ASP A 1 102 ? 4.035 -3.152 9.557 1.00 93.25 102 ASP A C 1
ATOM 753 O O . ASP A 1 102 ? 3.024 -3.477 10.196 1.00 93.25 102 ASP A O 1
ATOM 757 N N . ASP A 1 103 ? 4.501 -1.903 9.553 1.00 93.62 103 ASP A N 1
ATOM 758 C CA . ASP A 1 103 ? 3.844 -0.795 10.243 1.00 93.62 103 ASP A CA 1
ATOM 759 C C . ASP A 1 103 ? 2.443 -0.552 9.670 1.00 93.62 103 ASP A C 1
ATOM 761 O O . ASP A 1 103 ? 1.475 -0.454 10.432 1.00 93.62 103 ASP A O 1
ATOM 765 N N . TRP A 1 104 ? 2.300 -0.539 8.342 1.00 94.75 104 TRP A N 1
ATOM 766 C CA . TRP A 1 104 ? 1.003 -0.398 7.683 1.00 94.75 104 TRP A CA 1
ATOM 767 C C . TRP A 1 104 ? 0.054 -1.536 8.025 1.00 94.75 104 TRP A C 1
ATOM 769 O O . TRP A 1 104 ? -1.095 -1.278 8.385 1.00 94.75 104 TRP A O 1
ATOM 779 N N . GLN A 1 105 ? 0.522 -2.787 7.975 1.00 92.19 105 GLN A N 1
ATOM 780 C CA . GLN A 1 105 ? -0.296 -3.933 8.362 1.00 92.19 105 GLN A CA 1
ATOM 781 C C . GLN A 1 105 ? -0.763 -3.798 9.816 1.00 92.19 105 GLN A C 1
ATOM 783 O O . GLN A 1 105 ? -1.940 -3.995 10.116 1.00 92.19 105 GLN A O 1
ATOM 788 N N . THR A 1 106 ? 0.136 -3.406 10.718 1.00 90.62 106 THR A N 1
ATOM 789 C CA . THR A 1 106 ? -0.170 -3.232 12.142 1.00 90.62 106 THR A CA 1
ATOM 790 C C . THR A 1 106 ? -1.200 -2.125 12.371 1.00 90.62 106 THR A C 1
ATOM 792 O O . THR A 1 106 ? -2.158 -2.314 13.125 1.00 90.62 106 THR A O 1
ATOM 795 N N . GLN A 1 107 ? -1.033 -0.968 11.727 1.00 89.62 107 GLN A N 1
ATOM 796 C CA . GLN A 1 107 ? -1.999 0.133 11.786 1.00 89.62 107 GLN A CA 1
ATOM 797 C C . GLN A 1 107 ? -3.354 -0.308 11.234 1.00 89.62 107 GLN A C 1
ATOM 799 O O . GLN A 1 107 ? -4.390 -0.082 11.861 1.00 89.62 107 GLN A O 1
ATOM 804 N N . PHE A 1 108 ? -3.344 -1.002 10.101 1.00 86.69 108 PHE A N 1
ATOM 805 C CA . PHE A 1 108 ? -4.543 -1.504 9.458 1.00 86.69 108 PHE A CA 1
ATOM 806 C C . PHE A 1 108 ? -5.298 -2.507 10.345 1.00 86.69 108 PHE A C 1
ATOM 808 O O . PHE A 1 108 ? -6.502 -2.369 10.551 1.00 86.69 108 PHE A O 1
ATOM 815 N N . GLU A 1 109 ? -4.612 -3.483 10.939 1.00 84.62 109 GLU A N 1
ATOM 816 C CA . GLU A 1 109 ? -5.211 -4.470 11.849 1.00 84.62 109 GLU A CA 1
ATOM 817 C C . GLU A 1 109 ? -5.793 -3.826 13.112 1.00 84.62 109 GLU A C 1
ATOM 819 O O . GLU A 1 109 ? -6.830 -4.263 13.618 1.00 84.62 109 GLU A O 1
ATOM 824 N N . GLN A 1 110 ? -5.178 -2.747 13.607 1.00 82.19 110 GLN A N 1
ATOM 825 C CA . GLN A 1 110 ? -5.763 -1.966 14.694 1.00 82.19 110 GLN A CA 1
ATOM 826 C C . GLN A 1 110 ? -7.085 -1.331 14.266 1.00 82.19 110 GLN A C 1
ATOM 828 O O . GLN A 1 110 ? -8.001 -1.253 15.084 1.00 82.19 110 GLN A O 1
ATOM 833 N N . LEU A 1 111 ? -7.219 -0.871 13.024 1.00 78.81 111 LEU A N 1
ATOM 834 C CA . LEU A 1 111 ? -8.458 -0.291 12.498 1.00 78.81 111 LEU A CA 1
ATOM 835 C C . LEU A 1 111 ? -9.520 -1.368 12.235 1.00 78.81 111 LEU A C 1
ATOM 837 O O . LEU A 1 111 ? -10.681 -1.197 12.615 1.00 78.81 111 LEU A O 1
ATOM 841 N N . ALA A 1 112 ? -9.111 -2.495 11.655 1.00 64.81 112 ALA A N 1
ATOM 842 C CA . ALA A 1 112 ? -9.961 -3.590 11.212 1.00 64.81 112 ALA A CA 1
ATOM 843 C C . ALA A 1 112 ? -10.403 -4.509 12.366 1.00 64.81 112 ALA A C 1
ATOM 845 O O . ALA A 1 112 ? -10.106 -5.701 12.408 1.00 64.81 112 ALA A O 1
ATOM 846 N N . ALA A 1 113 ? -11.196 -3.972 13.295 1.00 60.38 113 ALA A N 1
ATOM 847 C CA . ALA A 1 113 ? -11.892 -4.789 14.292 1.00 60.38 113 ALA A CA 1
ATOM 848 C C . ALA A 1 113 ? -13.079 -5.584 13.698 1.00 60.38 113 ALA A C 1
ATOM 850 O O . ALA A 1 113 ? -13.704 -6.375 14.405 1.00 60.38 113 ALA A O 1
ATOM 851 N N . ILE A 1 114 ? -13.436 -5.356 12.427 1.00 58.97 114 ILE A N 1
ATOM 852 C CA . ILE A 1 114 ? -14.705 -5.804 11.844 1.00 58.97 114 ILE A CA 1
ATOM 853 C C . ILE A 1 114 ? -14.469 -6.268 10.402 1.00 58.97 114 ILE A C 1
ATOM 855 O O . ILE A 1 114 ? -14.326 -5.469 9.485 1.00 58.97 114 ILE A O 1
ATOM 859 N N . GLY A 1 115 ? -14.434 -7.583 10.197 1.00 63.47 115 GLY A N 1
ATOM 860 C CA . GLY A 1 115 ? -14.375 -8.195 8.872 1.00 63.47 115 GLY A CA 1
ATOM 861 C C . GLY A 1 115 ? -14.655 -9.693 8.949 1.00 63.47 115 GLY A C 1
ATOM 862 O O . GLY A 1 115 ? -14.368 -10.337 9.963 1.00 63.47 115 GLY A O 1
ATOM 863 N N . SER A 1 116 ? -15.227 -10.267 7.887 1.00 73.75 116 SER A N 1
ATOM 864 C CA . SER A 1 116 ? -15.352 -11.725 7.761 1.00 73.75 116 SER A CA 1
ATOM 865 C C . SER A 1 116 ? -13.968 -12.393 7.818 1.00 73.75 116 SER A C 1
ATOM 867 O O . SER A 1 116 ? -12.935 -11.740 7.653 1.00 73.75 116 SER A O 1
ATOM 869 N N . ALA A 1 117 ? -13.921 -13.706 8.068 1.00 79.88 117 ALA A N 1
ATOM 870 C CA . ALA A 1 117 ? -12.661 -14.452 7.997 1.00 79.88 117 ALA A CA 1
ATOM 871 C C . ALA A 1 117 ? -11.967 -14.268 6.635 1.00 79.88 117 ALA A C 1
ATOM 873 O O . ALA A 1 117 ? -10.761 -14.053 6.604 1.00 79.88 117 ALA A O 1
ATOM 874 N N . ASP A 1 118 ? -12.746 -14.236 5.553 1.00 79.94 118 ASP A N 1
ATOM 875 C CA . ASP A 1 118 ? -12.243 -14.037 4.193 1.00 79.94 118 ASP A CA 1
ATOM 876 C C . ASP A 1 118 ? -11.622 -12.648 3.998 1.00 79.94 118 ASP A C 1
ATOM 878 O O . ASP A 1 118 ? -10.555 -12.529 3.411 1.00 79.94 118 ASP A O 1
ATOM 882 N N . CYS A 1 119 ? -12.240 -11.591 4.539 1.00 79.94 119 CYS A N 1
ATOM 883 C CA . CYS A 1 119 ? -11.680 -10.238 4.461 1.00 79.94 119 CYS A CA 1
ATOM 884 C C . CYS A 1 119 ? -10.320 -10.155 5.172 1.00 79.94 119 CYS A C 1
ATOM 886 O O . CYS A 1 119 ? -9.358 -9.620 4.626 1.00 79.94 119 CYS A O 1
ATOM 888 N N . ARG A 1 120 ? -10.212 -10.762 6.362 1.00 82.62 120 ARG A N 1
ATOM 889 C CA . ARG A 1 120 ? -8.944 -10.829 7.106 1.00 82.62 120 ARG A CA 1
ATOM 890 C C . ARG A 1 120 ? -7.873 -11.611 6.351 1.00 82.62 120 ARG A C 1
ATOM 892 O O . ARG A 1 120 ? -6.702 -11.253 6.427 1.00 82.62 120 ARG A O 1
ATOM 899 N N . GLU A 1 121 ? -8.268 -12.656 5.627 1.00 86.88 121 GLU A N 1
ATOM 900 C CA . GLU A 1 121 ? -7.354 -13.419 4.780 1.00 86.88 121 GLU A CA 1
ATOM 901 C C . GLU A 1 121 ? -6.805 -12.579 3.633 1.00 86.88 121 GLU A C 1
ATOM 903 O O . GLU A 1 121 ? -5.592 -12.533 3.444 1.00 86.88 121 GLU A O 1
ATOM 908 N N . VAL A 1 122 ? -7.690 -11.884 2.911 1.00 87.25 122 VAL A N 1
ATOM 909 C CA . VAL A 1 122 ? -7.308 -11.013 1.795 1.00 87.25 122 VAL A CA 1
ATOM 910 C C . VAL A 1 122 ? -6.318 -9.960 2.278 1.00 87.25 122 VAL A C 1
ATOM 912 O O . VAL A 1 122 ? -5.207 -9.914 1.762 1.00 87.25 122 VAL A O 1
ATOM 915 N N . VAL A 1 123 ? -6.663 -9.214 3.333 1.00 87.62 123 VAL A N 1
ATOM 916 C CA . VAL A 1 123 ? -5.787 -8.198 3.943 1.00 87.62 123 VAL A CA 1
ATOM 917 C C . VAL A 1 123 ? -4.409 -8.778 4.256 1.00 87.62 123 VAL A C 1
ATOM 919 O O . VAL A 1 123 ? -3.393 -8.252 3.805 1.00 87.62 123 VAL A O 1
ATOM 922 N N . ARG A 1 124 ? -4.367 -9.894 4.993 1.00 90.44 124 ARG A N 1
ATOM 923 C CA . ARG A 1 124 ? -3.113 -10.536 5.393 1.00 90.44 124 ARG A CA 1
ATOM 924 C C . ARG A 1 124 ? -2.276 -10.948 4.185 1.00 90.44 124 ARG A C 1
ATOM 926 O O . ARG A 1 124 ? -1.084 -10.667 4.162 1.00 90.44 124 ARG A O 1
ATOM 933 N N . SER A 1 125 ? -2.894 -11.582 3.190 1.00 93.19 125 SER A N 1
ATOM 934 C CA . SER A 1 125 ? -2.201 -12.039 1.981 1.00 93.19 125 SER A CA 1
ATOM 935 C C . SER A 1 125 ? -1.651 -10.879 1.141 1.00 93.19 125 SER A C 1
ATOM 937 O O . SER A 1 125 ? -0.541 -10.976 0.621 1.00 93.19 125 SER A O 1
ATOM 939 N N . THR A 1 126 ? -2.379 -9.759 1.066 1.00 94.56 126 THR A N 1
ATOM 940 C CA . THR A 1 126 ? -1.960 -8.545 0.356 1.00 94.56 126 THR A CA 1
ATOM 941 C C . THR A 1 126 ? -0.727 -7.921 1.011 1.00 94.56 126 THR A C 1
ATOM 943 O O . THR A 1 126 ? 0.266 -7.667 0.329 1.00 94.56 126 THR A O 1
ATOM 946 N N . PHE A 1 127 ? -0.739 -7.739 2.336 1.00 95.31 127 PHE A N 1
ATOM 947 C CA . PHE A 1 127 ? 0.427 -7.222 3.064 1.00 95.31 127 PHE A CA 1
ATOM 948 C C . PHE A 1 127 ? 1.615 -8.191 3.039 1.00 95.31 127 PHE A C 1
ATOM 950 O O . PHE A 1 127 ? 2.758 -7.761 2.896 1.00 95.31 127 PHE A O 1
ATOM 957 N N . GLU A 1 128 ? 1.367 -9.500 3.130 1.00 95.69 128 GLU A N 1
ATOM 958 C CA . GLU A 1 128 ? 2.422 -10.513 3.054 1.00 95.69 128 GLU A CA 1
ATOM 959 C C . GLU A 1 128 ? 3.138 -10.489 1.698 1.00 95.69 128 GLU A C 1
ATOM 961 O O . GLU A 1 128 ? 4.369 -10.518 1.660 1.00 95.69 128 GLU A O 1
ATOM 966 N N . ARG A 1 129 ? 2.392 -10.362 0.594 1.00 96.50 129 ARG A N 1
ATOM 967 C CA . ARG A 1 129 ? 2.971 -10.218 -0.748 1.00 96.50 129 ARG A CA 1
ATOM 968 C C . ARG A 1 129 ? 3.817 -8.953 -0.866 1.00 96.50 129 ARG A C 1
ATOM 970 O O . ARG A 1 129 ? 4.958 -9.037 -1.314 1.00 96.50 129 ARG A O 1
ATOM 977 N N . LEU A 1 130 ? 3.298 -7.806 -0.420 1.00 96.75 130 LEU A N 1
ATOM 978 C CA . LEU A 1 130 ? 4.046 -6.545 -0.421 1.00 96.75 130 LEU A CA 1
ATOM 979 C C . LEU A 1 130 ? 5.367 -6.678 0.341 1.00 96.75 130 LEU A C 1
ATOM 981 O O . LEU A 1 130 ? 6.412 -6.271 -0.161 1.00 96.75 130 LEU A O 1
ATOM 985 N N . ARG A 1 131 ? 5.328 -7.281 1.535 1.00 95.56 131 ARG A N 1
ATOM 986 C CA . ARG A 1 131 ? 6.513 -7.483 2.373 1.00 95.56 131 ARG A CA 1
ATOM 987 C C . ARG A 1 131 ? 7.542 -8.380 1.693 1.00 95.56 131 ARG A C 1
ATOM 989 O O . ARG A 1 131 ? 8.724 -8.066 1.734 1.00 95.56 131 ARG A O 1
ATOM 996 N N . GLN A 1 132 ? 7.109 -9.471 1.059 1.00 95.12 132 GLN A N 1
ATOM 997 C CA . GLN A 1 132 ? 8.008 -10.371 0.331 1.00 95.12 132 GLN A CA 1
ATOM 998 C C . GLN A 1 132 ? 8.720 -9.649 -0.817 1.00 95.12 132 GLN A C 1
ATOM 1000 O O . GLN A 1 132 ? 9.937 -9.775 -0.945 1.00 95.12 132 GLN A O 1
ATOM 1005 N N . LEU A 1 133 ? 7.983 -8.865 -1.611 1.00 94.69 133 LEU A N 1
ATOM 1006 C CA . LEU A 1 133 ? 8.558 -8.075 -2.702 1.00 94.69 133 LEU A CA 1
ATOM 1007 C C . LEU A 1 133 ? 9.515 -7.001 -2.174 1.00 94.69 133 LEU A C 1
ATOM 1009 O O . LEU A 1 133 ? 10.628 -6.864 -2.678 1.00 94.69 133 LEU A O 1
ATOM 1013 N N . ALA A 1 134 ? 9.120 -6.279 -1.121 1.00 93.62 134 ALA A N 1
ATOM 1014 C CA . ALA A 1 134 ? 9.988 -5.313 -0.458 1.00 93.62 134 ALA A CA 1
ATOM 1015 C C . ALA A 1 134 ? 11.280 -5.988 0.022 1.00 93.62 134 ALA A C 1
ATOM 1017 O O . ALA A 1 134 ? 12.376 -5.535 -0.283 1.00 93.62 134 ALA A O 1
ATOM 1018 N N . GLN A 1 135 ? 11.183 -7.114 0.718 1.00 93.69 135 GLN A N 1
ATOM 1019 C CA . GLN A 1 135 ? 12.353 -7.781 1.271 1.00 93.69 135 GLN A CA 1
ATOM 1020 C C . GLN A 1 135 ? 13.336 -8.230 0.184 1.00 93.69 135 GLN A C 1
ATOM 1022 O O . GLN A 1 135 ? 14.531 -8.004 0.324 1.00 93.69 135 GLN A O 1
ATOM 1027 N N . GLN A 1 136 ? 12.834 -8.754 -0.935 1.00 90.75 136 GLN A N 1
ATOM 1028 C CA . GLN A 1 136 ? 13.664 -9.071 -2.100 1.00 90.75 136 GLN A CA 1
ATOM 1029 C C . GLN A 1 136 ? 14.358 -7.824 -2.662 1.00 90.75 136 GLN A C 1
ATOM 1031 O O . GLN A 1 136 ? 15.560 -7.849 -2.887 1.00 90.75 136 GLN A O 1
ATOM 1036 N N . CYS A 1 137 ? 13.631 -6.716 -2.818 1.00 88.38 137 CYS A N 1
ATOM 1037 C CA . CYS A 1 137 ? 14.168 -5.478 -3.384 1.00 88.38 137 CYS A CA 1
ATOM 1038 C C . CYS A 1 137 ? 15.214 -4.777 -2.493 1.00 88.38 137 CYS A C 1
ATOM 1040 O O . CYS A 1 137 ? 16.056 -4.047 -3.010 1.00 88.38 137 CYS A O 1
ATOM 1042 N N . TRP A 1 138 ? 15.131 -4.928 -1.167 1.00 87.19 138 TRP A N 1
ATOM 1043 C CA . TRP A 1 138 ? 16.007 -4.239 -0.205 1.00 87.19 138 TRP A CA 1
ATOM 1044 C C . TRP A 1 138 ? 17.165 -5.113 0.317 1.00 87.19 138 TRP A C 1
ATOM 1046 O O . TRP A 1 138 ? 18.085 -4.579 0.940 1.00 87.19 138 TRP A O 1
ATOM 1056 N N . GLU A 1 139 ? 17.123 -6.435 0.106 1.00 79.88 139 GLU A N 1
ATOM 1057 C CA . GLU A 1 139 ? 18.227 -7.364 0.410 1.00 79.88 139 GLU A CA 1
ATOM 1058 C C . GLU A 1 139 ? 19.208 -7.555 -0.769 1.00 79.88 139 GLU A C 1
ATOM 1060 O O . GLU A 1 139 ? 20.318 -8.053 -0.551 1.00 79.88 139 GLU A O 1
ATOM 1065 N N . GLU A 1 140 ? 18.817 -7.155 -1.986 1.00 55.28 140 GLU A N 1
ATOM 1066 C CA . GLU A 1 140 ? 19.667 -7.072 -3.192 1.00 55.28 140 GLU A CA 1
ATOM 1067 C C . GLU A 1 140 ? 20.628 -5.867 -3.182 1.00 55.28 140 GLU A C 1
ATOM 1069 O O . GLU A 1 140 ? 21.785 -6.050 -3.638 1.00 55.28 140 GLU A O 1
#

Solvent-accessible surface area (backbone atoms only — not comparable to full-atom values): 8310 Å² total; per-residue (Å²): 137,82,88,87,87,82,84,87,81,86,78,89,83,85,68,86,73,69,78,69,80,76,94,48,95,64,71,73,73,36,66,68,53,48,51,50,41,23,53,54,31,41,50,42,49,52,52,34,53,51,42,52,53,52,49,50,51,32,40,75,68,75,63,56,43,75,66,55,53,52,54,37,50,68,50,38,56,56,38,52,50,49,39,48,53,46,30,73,74,67,75,45,46,46,66,64,55,42,68,54,43,51,49,49,48,53,55,48,56,70,69,57,82,73,70,55,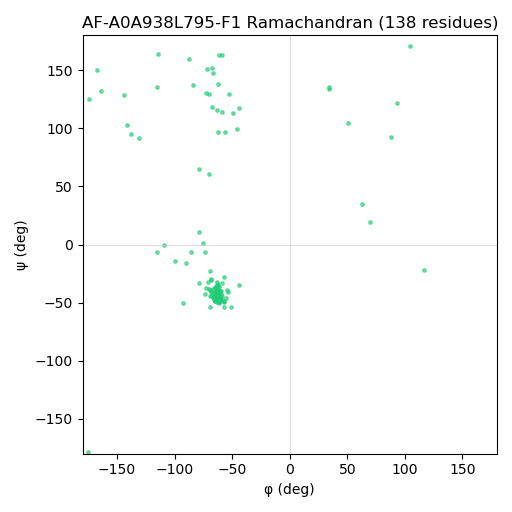75,65,54,54,48,52,55,51,52,53,47,53,52,49,29,54,53,18,44,57,68,74,74,109